Protein AF-A0A848GNZ6-F1 (afdb_monomer_lite)

Structure (mmCIF, N/CA/C/O backbone):
data_AF-A0A848GNZ6-F1
#
_entry.id   AF-A0A848GNZ6-F1
#
loop_
_atom_site.group_PDB
_atom_site.id
_atom_site.type_symbol
_atom_site.label_atom_id
_atom_site.label_alt_id
_atom_site.label_comp_id
_atom_site.label_asym_id
_atom_site.label_entity_id
_atom_site.label_seq_id
_atom_site.pdbx_PDB_ins_code
_atom_site.Cartn_x
_atom_site.Cartn_y
_atom_site.Cartn_z
_atom_site.occupancy
_atom_site.B_iso_or_equiv
_atom_site.auth_seq_id
_atom_site.auth_comp_id
_atom_site.auth_asym_id
_atom_site.auth_atom_id
_atom_site.pdbx_PDB_model_num
ATOM 1 N N . MET A 1 1 ? -23.230 0.027 24.267 1.00 61.50 1 MET A N 1
ATOM 2 C CA . MET A 1 1 ? -21.815 -0.376 24.477 1.00 61.50 1 MET A CA 1
ATOM 3 C C . MET A 1 1 ? -21.412 -1.498 23.535 1.00 61.50 1 MET A C 1
ATOM 5 O O . MET A 1 1 ? -20.463 -1.285 22.795 1.00 61.50 1 MET A O 1
ATOM 9 N N . LYS A 1 2 ? -22.119 -2.642 23.532 1.00 68.38 2 LYS A N 1
ATOM 10 C CA . LYS A 1 2 ? -21.819 -3.771 22.632 1.00 68.38 2 LYS A CA 1
ATOM 11 C C . LYS A 1 2 ? -21.848 -3.374 21.154 1.00 68.38 2 LYS A C 1
ATOM 13 O O . LYS A 1 2 ? -20.839 -3.550 20.490 1.00 68.38 2 LYS A O 1
ATOM 18 N N . ASP A 1 3 ? -22.904 -2.692 20.719 1.00 83.25 3 ASP A N 1
ATOM 19 C CA . ASP A 1 3 ? -23.081 -2.300 19.313 1.00 83.25 3 ASP A CA 1
ATOM 20 C C . ASP A 1 3 ? -21.928 -1.431 18.788 1.00 83.25 3 ASP A C 1
ATOM 22 O O . ASP A 1 3 ? -21.433 -1.643 17.687 1.00 83.25 3 ASP A O 1
ATOM 26 N N . LYS A 1 4 ? -21.423 -0.492 19.607 1.00 86.56 4 LYS A N 1
ATOM 27 C CA . LYS A 1 4 ? -20.296 0.366 19.208 1.00 86.56 4 LYS A CA 1
ATOM 28 C C . LYS A 1 4 ? -18.975 -0.398 19.149 1.00 86.56 4 LYS A C 1
ATOM 30 O O . LYS A 1 4 ? -18.162 -0.145 18.272 1.00 86.56 4 LYS A O 1
ATOM 35 N N . LEU A 1 5 ? -18.746 -1.323 20.080 1.00 86.38 5 LEU A N 1
ATOM 36 C CA . LEU A 1 5 ? -17.542 -2.152 20.072 1.00 86.38 5 LEU A CA 1
ATOM 37 C C . LEU A 1 5 ? -17.542 -3.130 18.886 1.00 86.38 5 LEU A C 1
ATOM 39 O O . LEU A 1 5 ? -16.493 -3.374 18.297 1.00 86.38 5 LEU A O 1
ATOM 43 N N . GLU A 1 6 ? -18.706 -3.668 18.525 1.00 88.19 6 GLU A N 1
ATOM 44 C CA . GLU A 1 6 ? -18.884 -4.496 17.329 1.00 88.19 6 GLU A CA 1
ATOM 45 C C . GLU A 1 6 ? -18.659 -3.692 16.044 1.00 88.19 6 GLU A C 1
ATOM 47 O O . GLU A 1 6 ? -17.946 -4.164 15.161 1.00 88.19 6 GLU A O 1
ATOM 52 N N . GLU A 1 7 ? -19.158 -2.453 15.971 1.00 90.44 7 GLU A N 1
ATOM 53 C CA . GLU A 1 7 ? -18.885 -1.534 14.857 1.00 90.44 7 GLU A CA 1
ATOM 54 C C . GLU A 1 7 ? -17.378 -1.282 14.685 1.00 90.44 7 GLU A C 1
ATOM 56 O O . GLU A 1 7 ? -16.848 -1.445 13.587 1.00 90.44 7 GLU A O 1
ATOM 61 N N . LEU A 1 8 ? -16.668 -0.966 15.777 1.00 89.50 8 LEU A N 1
ATOM 62 C CA . LEU A 1 8 ? -15.216 -0.747 15.756 1.00 89.50 8 LEU A CA 1
ATOM 63 C C . LEU A 1 8 ? -14.452 -1.998 15.293 1.00 89.50 8 LEU A C 1
ATOM 65 O O . LEU A 1 8 ? -13.484 -1.899 14.542 1.00 89.50 8 LEU A O 1
ATOM 69 N N . ARG A 1 9 ? -14.893 -3.194 15.700 1.00 89.56 9 ARG A N 1
ATOM 70 C CA . ARG A 1 9 ? -14.297 -4.462 15.244 1.00 89.56 9 ARG A CA 1
ATOM 71 C C . ARG A 1 9 ? -14.546 -4.712 13.757 1.00 89.56 9 ARG A C 1
ATOM 73 O O . ARG A 1 9 ? -13.635 -5.147 13.058 1.00 89.56 9 ARG A O 1
ATOM 80 N N . ALA A 1 10 ? -15.746 -4.415 13.261 1.00 90.62 10 ALA A N 1
ATOM 81 C CA . ALA A 1 10 ? -16.070 -4.545 11.842 1.00 90.62 10 ALA A CA 1
ATOM 82 C C . ALA A 1 10 ? -15.262 -3.561 10.974 1.00 90.62 10 ALA A C 1
ATOM 84 O O . ALA A 1 10 ? -14.753 -3.936 9.913 1.00 90.62 10 ALA A O 1
ATOM 85 N N . GLN A 1 11 ? -15.092 -2.321 11.443 1.00 90.50 11 GLN A N 1
ATOM 86 C CA . GLN A 1 11 ? -14.242 -1.313 10.797 1.00 90.50 11 GLN A CA 1
ATOM 87 C C . GLN A 1 11 ? -12.782 -1.767 10.746 1.00 90.50 11 GLN A C 1
ATOM 89 O O . GLN A 1 11 ? -12.141 -1.693 9.696 1.00 90.50 11 GLN A O 1
ATOM 94 N N . GLN A 1 12 ? -12.275 -2.313 11.851 1.00 91.06 12 GLN A N 1
ATOM 95 C CA . GLN A 1 12 ? -10.922 -2.848 11.915 1.00 91.06 12 GLN A CA 1
ATOM 96 C C . GLN A 1 12 ? -10.698 -3.984 10.903 1.00 91.06 12 GLN A C 1
ATOM 98 O O . GLN A 1 12 ? -9.689 -3.991 10.195 1.00 91.06 12 GLN A O 1
ATOM 103 N N . GLU A 1 13 ? -11.630 -4.933 10.805 1.00 90.50 13 GLU A N 1
ATOM 104 C CA . GLU A 1 13 ? -11.508 -6.053 9.867 1.00 90.50 13 GLU A CA 1
ATOM 105 C C . GLU A 1 13 ? -11.555 -5.576 8.409 1.00 90.50 13 GLU A C 1
ATOM 107 O O . GLU A 1 13 ? -10.744 -5.994 7.581 1.00 90.50 13 GLU A O 1
ATOM 112 N N . SER A 1 14 ? -12.423 -4.605 8.115 1.00 91.69 14 SER A N 1
ATOM 113 C CA . SER A 1 14 ? -12.480 -3.960 6.799 1.00 91.69 14 SER A CA 1
ATOM 114 C C . SER A 1 14 ? -11.147 -3.295 6.437 1.00 91.69 14 SER A C 1
ATOM 116 O O . SER A 1 14 ? -10.672 -3.424 5.310 1.00 91.69 14 SER A O 1
ATOM 118 N N . ARG A 1 15 ? -10.479 -2.639 7.393 1.00 91.06 15 ARG A N 1
ATOM 119 C CA . ARG A 1 15 ? -9.160 -2.030 7.158 1.00 91.06 15 ARG A CA 1
ATOM 120 C C . ARG A 1 15 ? -8.048 -3.038 6.943 1.00 91.06 15 ARG A C 1
ATOM 122 O O . ARG A 1 15 ? -7.173 -2.778 6.126 1.00 91.06 15 ARG A O 1
ATOM 129 N N . LYS A 1 16 ? -8.066 -4.183 7.629 1.00 93.12 16 LYS A N 1
ATOM 130 C CA . LYS A 1 16 ? -7.106 -5.261 7.342 1.00 93.12 16 LYS A CA 1
ATOM 131 C C . LYS A 1 16 ? -7.224 -5.727 5.899 1.00 93.12 16 LYS A C 1
ATOM 133 O O . LYS A 1 16 ? -6.208 -5.909 5.234 1.00 93.12 16 LYS A O 1
ATOM 138 N N . TYR A 1 17 ? -8.457 -5.887 5.420 1.00 94.25 17 TYR A N 1
ATOM 139 C CA . TYR A 1 17 ? -8.704 -6.238 4.029 1.00 94.25 17 TYR A CA 1
ATOM 140 C C . TYR A 1 17 ? -8.170 -5.163 3.075 1.00 94.25 17 TYR A C 1
ATOM 142 O O . TYR A 1 17 ? -7.400 -5.485 2.174 1.00 94.25 17 TYR A O 1
ATOM 150 N N . LEU A 1 18 ? -8.501 -3.889 3.304 1.00 93.88 18 LEU A N 1
ATOM 151 C CA . LEU A 1 18 ? -8.022 -2.790 2.460 1.00 93.88 18 LEU A CA 1
ATOM 152 C C . LEU A 1 18 ? -6.491 -2.659 2.473 1.00 93.88 18 LEU A C 1
ATOM 154 O O . LEU A 1 18 ? -5.887 -2.442 1.428 1.00 93.88 18 LEU A O 1
ATOM 158 N N . LEU A 1 19 ? -5.846 -2.845 3.629 1.00 95.12 19 LEU A N 1
ATOM 159 C CA . LEU A 1 19 ? -4.387 -2.825 3.727 1.00 95.12 19 LEU A CA 1
ATOM 160 C C . LEU A 1 19 ? -3.753 -3.938 2.887 1.00 95.12 19 LEU A C 1
ATOM 162 O O . LEU A 1 19 ? -2.736 -3.715 2.236 1.00 95.12 19 LEU A O 1
ATOM 166 N N . LYS A 1 20 ? -4.366 -5.127 2.881 1.00 95.44 20 LYS A N 1
ATOM 167 C CA . LYS A 1 20 ? -3.914 -6.238 2.044 1.00 95.44 20 LYS A CA 1
ATOM 168 C C . LYS A 1 20 ? -4.048 -5.913 0.557 1.00 95.44 20 LYS A C 1
ATOM 170 O O . LYS A 1 20 ? -3.130 -6.202 -0.198 1.00 95.44 20 LYS A O 1
ATOM 175 N N . VAL A 1 21 ? -5.150 -5.281 0.147 1.00 95.62 21 VAL A N 1
ATOM 176 C CA . VAL A 1 21 ? -5.327 -4.821 -1.240 1.00 95.62 21 VAL A CA 1
ATOM 177 C C . VAL A 1 21 ? -4.210 -3.847 -1.631 1.00 95.62 21 VAL A C 1
ATOM 179 O O . VAL A 1 21 ? -3.569 -4.055 -2.656 1.00 95.62 21 VAL A O 1
ATOM 182 N N . LEU A 1 22 ? -3.909 -2.851 -0.790 1.00 95.38 22 LEU A N 1
ATOM 183 C CA . LEU A 1 22 ? -2.802 -1.912 -1.025 1.00 95.38 22 LEU A CA 1
ATOM 184 C C . LEU A 1 22 ? -1.443 -2.615 -1.151 1.00 95.38 22 LEU A C 1
ATOM 186 O O . LEU A 1 22 ? -0.631 -2.270 -2.011 1.00 95.38 22 LEU A O 1
ATOM 190 N N . GLU A 1 23 ? -1.185 -3.607 -0.300 1.00 97.00 23 GLU A N 1
ATOM 191 C CA . GLU A 1 23 ? 0.040 -4.406 -0.345 1.00 97.00 23 GLU A CA 1
ATOM 192 C C . GLU A 1 23 ? 0.153 -5.201 -1.651 1.00 97.00 23 GLU A C 1
ATOM 194 O O . GLU A 1 23 ? 1.186 -5.136 -2.323 1.00 97.00 23 GLU A O 1
ATOM 199 N N . ASP A 1 24 ? -0.917 -5.888 -2.048 1.00 97.81 24 ASP A N 1
ATOM 200 C CA . ASP A 1 24 ? -0.972 -6.674 -3.281 1.00 97.81 24 ASP A CA 1
ATOM 201 C C . ASP A 1 24 ? -0.785 -5.783 -4.526 1.00 97.81 24 ASP A C 1
ATOM 203 O O . ASP A 1 24 ? -0.052 -6.140 -5.456 1.00 97.81 24 ASP A O 1
ATOM 207 N N . GLU A 1 25 ? -1.380 -4.587 -4.543 1.00 96.38 25 GLU A N 1
ATOM 208 C CA . GLU A 1 25 ? -1.203 -3.627 -5.636 1.00 96.38 25 GLU A CA 1
ATOM 209 C C . GLU A 1 25 ? 0.224 -3.055 -5.685 1.00 96.38 25 GLU A C 1
ATOM 211 O O . GLU A 1 25 ? 0.822 -2.993 -6.766 1.00 96.38 25 GLU A O 1
ATOM 216 N N . ASN A 1 26 ? 0.830 -2.724 -4.537 1.00 97.50 26 ASN A N 1
ATOM 217 C CA . ASN A 1 26 ? 2.229 -2.282 -4.491 1.00 97.50 26 ASN A CA 1
ATOM 218 C C . ASN A 1 26 ? 3.186 -3.385 -4.981 1.00 97.50 26 ASN A C 1
ATOM 220 O O . ASN A 1 26 ? 4.146 -3.122 -5.711 1.00 97.50 26 ASN A O 1
ATOM 224 N N . ILE A 1 27 ? 2.913 -4.646 -4.625 1.00 97.88 27 ILE A N 1
ATOM 225 C CA . ILE A 1 27 ? 3.642 -5.811 -5.145 1.00 97.88 27 ILE A CA 1
ATOM 226 C C . ILE A 1 27 ? 3.482 -5.907 -6.664 1.00 97.88 27 ILE A C 1
ATOM 228 O O . ILE A 1 27 ? 4.477 -6.088 -7.368 1.00 97.88 27 ILE A O 1
ATOM 232 N N . CYS A 1 28 ? 2.269 -5.732 -7.189 1.00 96.94 28 CYS A N 1
ATOM 233 C CA . CYS A 1 28 ? 2.013 -5.742 -8.628 1.00 96.94 28 CYS A CA 1
ATOM 234 C C . CYS A 1 28 ? 2.851 -4.687 -9.372 1.00 96.94 28 CYS A C 1
ATOM 236 O O . CYS A 1 28 ? 3.451 -4.996 -10.406 1.00 96.94 28 CYS A O 1
ATOM 238 N N . PHE A 1 29 ? 2.980 -3.467 -8.840 1.00 96.44 29 PHE A N 1
ATOM 239 C CA . PHE A 1 29 ? 3.845 -2.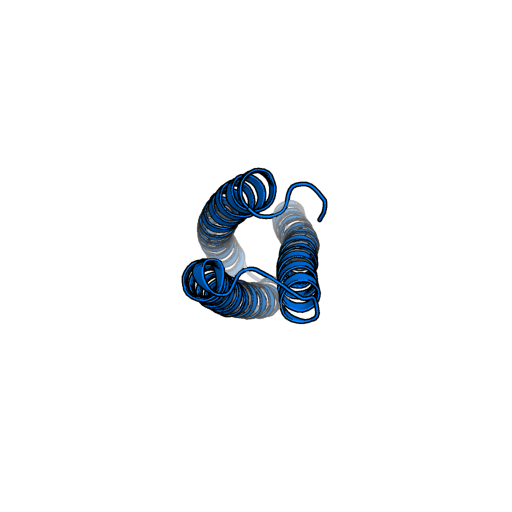449 -9.449 1.00 96.44 29 PHE A CA 1
ATOM 240 C C . PHE A 1 29 ? 5.322 -2.830 -9.428 1.00 96.44 29 PHE A C 1
ATOM 242 O O . PHE A 1 29 ? 5.997 -2.699 -10.452 1.00 96.44 29 PHE A O 1
ATOM 249 N N . LYS A 1 30 ? 5.815 -3.373 -8.310 1.00 97.56 30 LYS A N 1
ATOM 250 C CA . LYS A 1 30 ? 7.195 -3.871 -8.215 1.00 97.56 30 LYS A CA 1
ATOM 251 C C . LYS A 1 30 ? 7.461 -5.003 -9.210 1.00 97.56 30 LYS A C 1
ATOM 253 O O . LYS A 1 30 ? 8.517 -5.018 -9.837 1.00 97.56 30 LYS A O 1
ATOM 258 N N . LEU A 1 31 ? 6.501 -5.905 -9.420 1.00 96.50 31 LEU A N 1
ATOM 259 C CA . LEU A 1 31 ? 6.604 -6.971 -10.423 1.00 96.50 31 LEU A CA 1
ATOM 260 C C . LEU A 1 31 ? 6.636 -6.420 -11.854 1.00 96.50 31 LEU A C 1
ATOM 262 O O . LEU A 1 31 ? 7.434 -6.886 -12.667 1.00 96.50 31 LEU A O 1
ATOM 266 N N . LYS A 1 32 ? 5.820 -5.406 -12.169 1.00 94.50 32 LYS A N 1
ATOM 267 C CA . LYS A 1 32 ? 5.873 -4.723 -13.475 1.00 94.50 32 LYS A CA 1
ATOM 268 C C . LYS A 1 32 ? 7.225 -4.059 -13.708 1.00 94.50 32 LYS A C 1
ATOM 270 O O . LYS A 1 32 ? 7.809 -4.228 -14.774 1.00 94.50 32 LYS A O 1
ATOM 275 N N . LEU A 1 33 ? 7.742 -3.358 -12.702 1.00 94.62 33 LEU A N 1
ATOM 276 C CA . LEU A 1 33 ? 9.062 -2.736 -12.754 1.00 94.62 33 LEU A CA 1
ATOM 277 C C . LEU A 1 33 ? 10.160 -3.788 -12.968 1.00 94.62 33 LEU A C 1
ATOM 279 O O . LEU A 1 33 ? 10.984 -3.636 -13.867 1.00 94.62 33 LEU A O 1
ATOM 283 N N . ALA A 1 34 ? 10.132 -4.891 -12.217 1.00 95.12 34 ALA A N 1
ATOM 284 C CA . ALA A 1 34 ? 11.078 -5.994 -12.384 1.00 95.12 34 ALA A CA 1
ATOM 285 C C . ALA A 1 34 ? 11.010 -6.609 -13.792 1.00 95.12 34 ALA A C 1
ATOM 287 O O . ALA A 1 34 ? 12.044 -6.908 -14.387 1.00 95.12 34 ALA A O 1
ATOM 288 N N . ARG A 1 35 ? 9.804 -6.742 -14.361 1.00 93.69 35 ARG A N 1
ATOM 289 C CA . ARG A 1 35 ? 9.618 -7.217 -15.735 1.00 93.69 35 ARG A CA 1
ATOM 290 C C . ARG A 1 35 ? 10.267 -6.278 -16.750 1.00 93.69 35 ARG A C 1
ATOM 292 O O . ARG A 1 35 ? 10.973 -6.767 -17.624 1.00 93.69 35 ARG A O 1
ATOM 299 N N . ILE A 1 36 ? 10.083 -4.965 -16.620 1.00 93.38 36 ILE A N 1
ATOM 300 C CA . ILE A 1 36 ? 10.733 -3.974 -17.497 1.00 93.38 36 ILE A CA 1
ATOM 301 C C . ILE A 1 36 ? 12.254 -4.108 -17.412 1.00 93.38 36 ILE A C 1
ATOM 303 O O . ILE A 1 36 ? 12.918 -4.242 -18.438 1.00 93.38 36 ILE A O 1
ATOM 307 N N . LEU A 1 37 ? 12.799 -4.166 -16.193 1.00 91.62 37 LEU A N 1
ATOM 308 C CA . LEU A 1 37 ? 14.240 -4.314 -15.971 1.00 91.62 37 LEU A CA 1
ATOM 309 C C . LEU A 1 37 ? 14.808 -5.639 -16.504 1.00 91.62 37 LEU A C 1
ATOM 311 O O . LEU A 1 37 ? 15.997 -5.714 -16.796 1.00 91.62 37 LEU A O 1
ATOM 315 N N . SER A 1 38 ? 13.978 -6.679 -16.631 1.00 91.44 38 SER A N 1
ATOM 316 C CA . SER A 1 38 ? 14.374 -7.971 -17.207 1.00 91.44 38 SER A CA 1
ATOM 317 C C . SER A 1 38 ? 14.386 -8.001 -18.741 1.00 91.44 38 SER A C 1
ATOM 319 O O . SER A 1 38 ? 14.836 -8.985 -19.327 1.00 91.44 38 SER A O 1
ATOM 321 N N . THR A 1 39 ? 13.886 -6.949 -19.396 1.00 89.19 39 THR A N 1
ATOM 322 C CA . THR A 1 39 ? 13.863 -6.813 -20.861 1.00 89.19 39 THR A CA 1
ATOM 323 C C . THR A 1 39 ? 14.960 -5.874 -21.360 1.00 89.19 39 THR A C 1
ATOM 325 O O . THR A 1 39 ? 15.603 -5.186 -20.572 1.00 89.19 39 THR A O 1
ATOM 328 N N . ASP A 1 40 ? 15.184 -5.834 -22.675 1.00 81.75 40 ASP A N 1
ATOM 329 C CA . ASP A 1 40 ? 16.040 -4.815 -23.290 1.00 81.75 40 ASP A CA 1
ATOM 330 C C . ASP A 1 40 ? 15.285 -3.474 -23.312 1.00 81.75 40 ASP A C 1
ATOM 332 O O . ASP A 1 40 ? 14.428 -3.243 -24.168 1.00 81.75 40 ASP A O 1
ATOM 336 N N . PHE A 1 41 ? 15.522 -2.633 -22.299 1.00 89.94 41 PHE A N 1
ATOM 337 C CA . PHE A 1 41 ? 14.891 -1.320 -22.140 1.00 89.94 41 PHE A CA 1
ATOM 338 C C . PHE A 1 41 ? 15.890 -0.186 -22.402 1.00 89.94 41 PHE A C 1
ATOM 340 O O . PHE A 1 41 ? 17.096 -0.328 -22.183 1.00 89.94 41 PHE A O 1
ATOM 347 N N . ASP A 1 42 ? 15.393 0.978 -22.833 1.00 90.69 42 ASP A N 1
ATOM 348 C CA . ASP A 1 42 ? 16.243 2.159 -23.008 1.00 90.69 42 ASP A CA 1
ATOM 349 C C . ASP A 1 42 ? 16.826 2.589 -21.653 1.00 90.69 42 ASP A C 1
ATOM 351 O O . ASP A 1 42 ? 16.107 3.012 -20.749 1.00 90.69 42 ASP A O 1
ATOM 355 N N . ARG A 1 43 ? 18.155 2.531 -21.514 1.00 91.06 43 ARG A N 1
ATOM 356 C CA . ARG A 1 43 ? 18.863 2.916 -20.282 1.00 91.06 43 ARG A CA 1
ATOM 357 C C . ARG A 1 43 ? 18.597 4.355 -19.843 1.00 91.06 43 ARG A C 1
ATOM 359 O O . ARG A 1 43 ? 18.807 4.661 -18.672 1.00 91.06 43 ARG A O 1
ATOM 366 N N . ARG A 1 44 ? 18.125 5.235 -20.733 1.00 92.19 44 ARG A N 1
ATOM 367 C CA . ARG A 1 44 ? 17.681 6.594 -20.371 1.00 92.19 44 ARG A CA 1
ATOM 368 C C . ARG A 1 44 ? 16.514 6.580 -19.378 1.00 92.19 44 ARG A C 1
ATOM 370 O O . ARG A 1 44 ? 16.378 7.511 -18.590 1.00 92.19 44 ARG A O 1
ATOM 377 N N . GLU A 1 45 ? 15.735 5.502 -19.361 1.00 93.44 45 GLU A N 1
ATOM 378 C CA . GLU A 1 45 ? 14.607 5.299 -18.453 1.00 93.44 45 GLU A CA 1
ATOM 379 C C . GLU A 1 45 ? 15.025 4.814 -17.057 1.00 93.44 45 GLU A C 1
ATOM 381 O O . GLU A 1 45 ? 14.234 4.910 -16.116 1.00 93.44 45 GLU A O 1
ATOM 386 N N . LEU A 1 46 ? 16.270 4.348 -16.880 1.00 93.81 46 LEU A N 1
ATOM 387 C CA . LEU A 1 46 ? 16.742 3.746 -15.626 1.00 93.81 46 LEU A CA 1
ATOM 388 C C . LEU A 1 46 ? 16.520 4.663 -14.416 1.00 93.81 46 LEU A C 1
ATOM 390 O O . LEU A 1 46 ? 15.983 4.220 -13.406 1.00 93.81 46 LEU A O 1
ATOM 394 N N . GLY A 1 47 ? 16.841 5.954 -14.538 1.00 95.31 47 GLY A N 1
ATOM 395 C CA . GLY A 1 47 ? 16.666 6.902 -13.434 1.00 95.31 47 GLY A CA 1
ATOM 396 C C . GLY A 1 47 ? 15.201 7.087 -13.014 1.00 95.31 47 GLY A C 1
ATOM 397 O O . GLY A 1 47 ? 14.910 7.266 -11.831 1.00 95.31 47 GLY A O 1
ATOM 398 N N . ARG A 1 48 ? 14.250 7.000 -13.957 1.00 94.44 48 ARG A N 1
ATOM 399 C CA . ARG A 1 48 ? 12.814 7.041 -13.630 1.00 94.44 48 ARG A CA 1
ATOM 400 C C . ARG A 1 48 ? 12.351 5.738 -12.985 1.00 94.44 48 ARG A C 1
ATOM 402 O O . ARG A 1 48 ? 11.564 5.784 -12.042 1.00 94.44 48 ARG A O 1
ATOM 409 N N . LEU A 1 49 ? 12.857 4.593 -13.438 1.00 95.31 49 LEU A N 1
ATOM 410 C CA . LEU A 1 49 ? 12.569 3.299 -12.817 1.00 95.31 49 LEU A CA 1
ATOM 411 C C . LEU A 1 49 ? 13.084 3.249 -11.368 1.00 95.31 49 LEU A C 1
ATOM 413 O O . LEU A 1 49 ? 12.327 2.884 -10.472 1.00 95.31 49 LEU A O 1
ATOM 417 N N . GLU A 1 50 ? 14.308 3.707 -11.103 1.00 96.25 50 GLU A N 1
ATOM 418 C CA . GLU A 1 50 ? 14.870 3.805 -9.744 1.00 96.25 50 GLU A CA 1
ATOM 419 C C . GLU A 1 50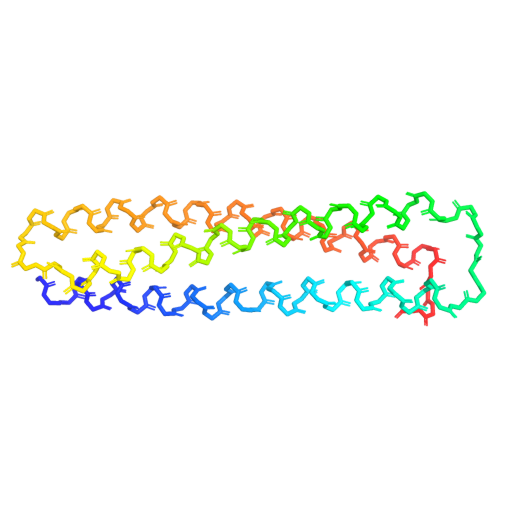 ? 14.071 4.760 -8.841 1.00 96.25 50 GLU A C 1
ATOM 421 O O . GLU A 1 50 ? 13.860 4.484 -7.652 1.00 96.25 50 GLU A O 1
ATOM 426 N N . TYR A 1 51 ? 13.569 5.864 -9.407 1.00 97.19 51 TYR A N 1
ATOM 427 C CA . TYR A 1 51 ? 12.666 6.776 -8.706 1.00 97.19 51 TYR A CA 1
ATOM 428 C C . TYR A 1 51 ? 11.384 6.061 -8.250 1.00 97.19 51 TYR A C 1
ATOM 430 O O . TYR A 1 51 ? 11.009 6.160 -7.078 1.00 97.19 51 TYR A O 1
ATOM 438 N N . PHE A 1 52 ? 10.734 5.299 -9.136 1.00 97.56 52 PHE A N 1
ATOM 439 C CA . PHE A 1 52 ? 9.534 4.535 -8.780 1.00 97.56 52 PHE A CA 1
ATOM 440 C C . PHE A 1 52 ? 9.834 3.409 -7.793 1.00 97.56 52 PHE A C 1
ATOM 442 O O . PHE A 1 52 ? 9.105 3.267 -6.814 1.00 97.56 52 PHE A O 1
ATOM 449 N N . GLN A 1 53 ? 10.936 2.676 -7.970 1.00 97.31 53 GLN A N 1
ATOM 450 C CA . GLN A 1 53 ? 11.380 1.663 -7.012 1.00 97.31 53 GLN A CA 1
ATOM 451 C C . GLN A 1 53 ? 11.521 2.253 -5.605 1.00 97.31 53 GLN A C 1
ATOM 453 O O . GLN A 1 53 ? 10.984 1.704 -4.644 1.00 97.31 53 GLN A O 1
ATOM 458 N N . SER A 1 54 ? 12.172 3.411 -5.486 1.00 97.88 54 SER A N 1
ATOM 459 C CA . SER A 1 54 ? 12.320 4.112 -4.208 1.00 97.88 54 SER A CA 1
ATOM 460 C C . SER A 1 54 ? 10.971 4.509 -3.597 1.00 97.88 54 SER A C 1
ATOM 462 O O . SER A 1 54 ? 10.802 4.458 -2.379 1.00 97.88 54 SER A O 1
ATOM 464 N N . ARG A 1 55 ? 9.986 4.897 -4.419 1.00 97.94 55 ARG A N 1
ATOM 465 C CA . ARG A 1 55 ? 8.633 5.216 -3.937 1.00 97.94 55 ARG A CA 1
ATOM 466 C C . ARG A 1 55 ? 7.843 3.980 -3.513 1.00 97.94 55 ARG A C 1
ATOM 468 O O . ARG A 1 55 ? 7.151 4.060 -2.503 1.00 97.94 55 ARG A O 1
ATOM 475 N N . PHE A 1 56 ? 7.972 2.853 -4.214 1.00 97.88 56 PHE A N 1
ATOM 476 C CA . PHE A 1 56 ? 7.340 1.594 -3.805 1.00 97.88 56 PHE A CA 1
ATOM 477 C C . PHE A 1 56 ? 7.903 1.082 -2.478 1.00 97.88 56 PHE A C 1
ATOM 479 O O . PHE A 1 56 ? 7.131 0.624 -1.642 1.00 97.88 56 PHE A O 1
ATOM 486 N N . LEU A 1 57 ? 9.214 1.229 -2.245 1.00 97.81 57 LEU A N 1
ATOM 487 C CA . LEU A 1 57 ? 9.837 0.889 -0.960 1.00 97.81 57 LEU A CA 1
ATOM 488 C C . LEU A 1 57 ? 9.315 1.770 0.181 1.00 97.81 57 LEU A C 1
ATOM 490 O O . LEU A 1 57 ? 8.932 1.260 1.228 1.00 97.81 57 LEU A O 1
ATOM 494 N N . LYS A 1 58 ? 9.209 3.087 -0.038 1.00 97.38 58 LYS A N 1
ATOM 495 C CA . LYS A 1 58 ? 8.577 3.987 0.941 1.00 97.38 58 LYS A CA 1
ATOM 496 C C . LYS A 1 58 ? 7.128 3.594 1.224 1.00 97.38 58 LYS A C 1
ATOM 498 O O . LYS A 1 58 ? 6.679 3.700 2.358 1.00 97.38 58 LYS A O 1
ATOM 503 N N . MET A 1 59 ? 6.392 3.146 0.209 1.00 97.75 59 MET A N 1
ATOM 504 C CA . MET A 1 59 ? 5.027 2.662 0.390 1.00 97.75 59 MET A CA 1
ATOM 505 C C . MET A 1 59 ? 4.980 1.354 1.194 1.00 97.75 59 MET A C 1
ATOM 507 O O . MET A 1 59 ? 4.135 1.234 2.075 1.00 97.75 59 MET A O 1
ATOM 511 N N . ASP A 1 60 ? 5.915 0.421 0.978 1.00 97.81 60 ASP A N 1
ATOM 512 C CA . ASP A 1 60 ? 6.037 -0.790 1.806 1.00 97.81 60 ASP A CA 1
ATOM 513 C C . ASP A 1 60 ? 6.237 -0.438 3.289 1.00 97.81 60 ASP A C 1
ATOM 515 O O . ASP A 1 60 ? 5.605 -1.039 4.157 1.00 97.81 60 ASP A O 1
ATOM 519 N N . GLU A 1 61 ? 7.066 0.568 3.588 1.00 96.94 61 GLU A N 1
ATOM 520 C CA . GLU A 1 61 ? 7.263 1.061 4.956 1.00 96.94 61 GLU A CA 1
ATOM 521 C C . GLU A 1 61 ? 5.963 1.623 5.552 1.00 96.94 61 GLU A C 1
ATOM 523 O O . GLU A 1 61 ? 5.611 1.289 6.683 1.00 96.94 61 GLU A O 1
ATOM 528 N N . GLN A 1 62 ? 5.210 2.433 4.796 1.00 96.50 62 GLN A N 1
ATOM 529 C CA . GLN A 1 62 ? 3.922 2.972 5.258 1.00 96.50 62 GLN A CA 1
ATOM 530 C C . GLN A 1 62 ? 2.886 1.865 5.504 1.00 96.50 62 GLN A C 1
ATOM 532 O O . GLN A 1 62 ? 2.183 1.887 6.515 1.00 96.50 62 GLN A O 1
ATOM 537 N N . ILE A 1 63 ? 2.817 0.871 4.616 1.00 96.06 63 ILE A N 1
ATOM 538 C CA . ILE A 1 63 ? 1.936 -0.295 4.757 1.00 96.06 63 ILE A CA 1
ATOM 539 C C . ILE A 1 63 ? 2.323 -1.111 5.997 1.00 96.06 63 ILE A C 1
ATOM 541 O O . ILE A 1 63 ? 1.451 -1.512 6.769 1.00 96.06 63 ILE A O 1
ATOM 545 N N . ALA A 1 64 ? 3.621 -1.324 6.231 1.00 95.88 64 ALA A N 1
ATOM 546 C CA . ALA A 1 64 ? 4.112 -2.034 7.408 1.00 95.88 64 ALA A CA 1
ATOM 547 C C . ALA A 1 64 ? 3.765 -1.300 8.715 1.00 95.88 64 ALA A C 1
ATOM 549 O O . ALA A 1 64 ? 3.332 -1.942 9.676 1.00 95.88 64 ALA A O 1
ATOM 550 N N . LEU A 1 65 ? 3.890 0.031 8.741 1.00 95.12 65 LEU A N 1
ATOM 551 C CA . LEU A 1 65 ? 3.483 0.854 9.883 1.00 95.12 65 LEU A CA 1
ATOM 552 C C . LEU A 1 65 ? 1.977 0.740 10.148 1.00 95.12 65 LEU A C 1
ATOM 554 O O . LEU A 1 65 ? 1.585 0.429 11.271 1.00 95.12 65 LEU A O 1
ATOM 558 N N . LEU A 1 66 ? 1.129 0.882 9.123 1.00 94.25 66 LEU A N 1
ATOM 559 C CA . LEU A 1 66 ? -0.320 0.701 9.279 1.00 94.25 66 LEU A CA 1
ATOM 560 C C . LEU A 1 66 ? -0.682 -0.701 9.777 1.00 94.25 66 LEU A C 1
ATOM 562 O O . LEU A 1 66 ? -1.574 -0.853 10.610 1.00 94.25 66 LEU A O 1
ATOM 566 N N . ARG A 1 67 ? 0.018 -1.739 9.309 1.00 94.88 67 ARG A N 1
ATOM 567 C CA . ARG A 1 67 ? -0.187 -3.119 9.774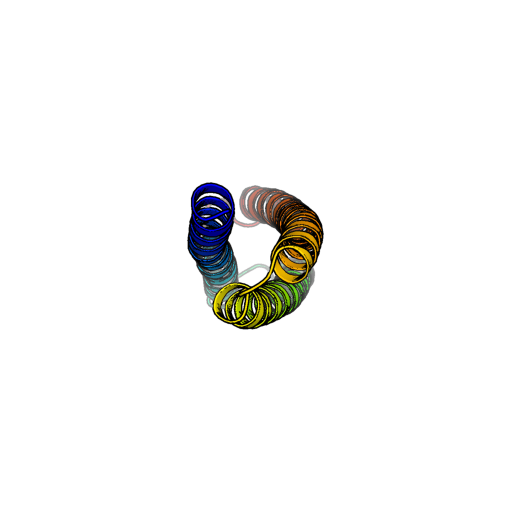 1.00 94.88 67 ARG A CA 1
ATOM 568 C C . ARG A 1 67 ? 0.072 -3.253 11.270 1.00 94.88 67 ARG A C 1
ATOM 570 O O . ARG A 1 67 ? -0.693 -3.918 11.973 1.00 94.88 67 ARG A O 1
ATOM 577 N N . HIS A 1 68 ? 1.155 -2.635 11.739 1.00 93.38 68 HIS A N 1
ATOM 578 C CA . HIS A 1 68 ? 1.507 -2.612 13.152 1.00 93.38 68 HIS A CA 1
ATOM 579 C C . HIS A 1 68 ? 0.432 -1.892 13.963 1.00 93.38 68 HIS A C 1
ATOM 581 O O . HIS A 1 68 ? -0.117 -2.471 14.896 1.00 93.38 68 HIS A O 1
ATOM 587 N N . GLU A 1 69 ? 0.053 -0.684 13.549 1.00 91.38 69 GLU A N 1
ATOM 588 C CA . GLU A 1 69 ? -0.964 0.108 14.240 1.00 91.38 69 GLU A CA 1
ATOM 589 C C . GLU A 1 69 ? -2.324 -0.624 14.291 1.00 91.38 69 GLU A C 1
ATOM 591 O O . GLU A 1 69 ? -2.991 -0.628 15.324 1.00 91.38 69 GLU A O 1
ATOM 596 N N . ILE A 1 70 ? -2.737 -1.304 13.210 1.00 91.38 70 ILE A N 1
ATOM 597 C CA . ILE A 1 70 ? -3.980 -2.101 13.178 1.00 91.38 70 ILE A CA 1
ATOM 598 C C . ILE A 1 70 ? -3.906 -3.276 14.161 1.00 91.38 70 ILE A C 1
ATOM 600 O O . ILE A 1 70 ? -4.916 -3.640 14.774 1.00 91.38 70 ILE A O 1
ATOM 604 N N . SER A 1 71 ? -2.724 -3.875 14.311 1.00 91.06 71 SER A N 1
ATOM 605 C CA . SER A 1 71 ? -2.488 -4.981 15.244 1.00 91.06 71 SER A CA 1
ATOM 606 C C . SER A 1 71 ? -2.531 -4.502 16.696 1.00 91.06 71 SER A C 1
ATOM 608 O O . SER A 1 71 ? -3.184 -5.130 17.530 1.00 91.06 71 SER A O 1
ATOM 610 N N . GLU A 1 72 ? -1.916 -3.356 16.997 1.00 89.69 72 GLU A N 1
ATOM 611 C CA . GLU A 1 72 ? -2.006 -2.711 18.313 1.00 89.69 72 GLU A CA 1
ATOM 612 C C . GLU A 1 72 ? -3.453 -2.360 18.659 1.00 89.69 72 GLU A C 1
ATOM 614 O O . GLU A 1 72 ? -3.940 -2.681 19.748 1.00 89.69 72 GLU A O 1
ATOM 619 N N . GLN A 1 73 ? -4.182 -1.780 17.703 1.00 88.31 73 GLN A N 1
ATOM 620 C CA . GLN A 1 73 ? -5.585 -1.441 17.883 1.00 88.31 73 GLN A CA 1
ATOM 621 C C . GLN A 1 73 ? -6.445 -2.687 18.151 1.00 88.31 73 GLN A C 1
ATOM 623 O O . GLN A 1 73 ? -7.378 -2.627 18.953 1.00 88.31 73 GLN A O 1
ATOM 628 N N . GLN A 1 74 ? -6.105 -3.841 17.563 1.00 88.31 74 GLN A N 1
ATOM 629 C CA . GLN A 1 74 ? -6.759 -5.112 17.887 1.00 88.31 74 GLN A CA 1
ATOM 630 C C . GLN A 1 74 ? -6.629 -5.462 19.370 1.00 88.31 74 GLN A C 1
ATOM 632 O O . GLN A 1 74 ? -7.608 -5.870 19.997 1.00 88.31 74 GLN A O 1
ATOM 637 N N . GLY A 1 75 ? -5.424 -5.308 19.926 1.00 86.50 75 GLY A N 1
ATOM 638 C CA . GLY A 1 75 ? -5.150 -5.567 21.338 1.00 86.50 75 GLY A CA 1
ATOM 639 C C . GLY A 1 75 ? -5.941 -4.630 22.251 1.00 86.50 75 GLY A C 1
ATOM 640 O O . GLY A 1 75 ? -6.534 -5.068 23.241 1.00 86.50 75 GLY A O 1
ATOM 641 N N . VAL A 1 76 ? -6.041 -3.354 21.871 1.00 85.94 76 VAL A N 1
ATOM 642 C CA . VAL A 1 76 ? -6.865 -2.372 22.588 1.00 85.94 76 VAL A CA 1
ATOM 643 C C . VAL A 1 76 ? -8.340 -2.783 22.548 1.00 85.94 76 VAL A C 1
ATOM 645 O O . VAL A 1 76 ? -8.955 -2.933 23.599 1.00 85.94 76 VAL A O 1
ATOM 648 N N . LEU A 1 77 ? -8.901 -3.078 21.371 1.00 86.88 77 LEU A N 1
ATOM 649 C CA . LEU A 1 77 ? -10.307 -3.488 21.213 1.00 86.88 77 LEU A CA 1
ATOM 650 C C . LEU A 1 77 ? -10.652 -4.815 21.914 1.00 86.88 77 LEU A C 1
ATOM 652 O O . LEU A 1 77 ? -11.805 -5.033 22.306 1.00 86.88 77 LEU A O 1
ATOM 656 N N . ALA A 1 78 ? -9.678 -5.711 22.076 1.00 85.50 78 ALA A N 1
ATOM 657 C CA . ALA A 1 78 ? -9.839 -6.957 22.821 1.00 85.50 78 ALA A CA 1
ATOM 658 C C . ALA A 1 78 ? -9.882 -6.739 24.345 1.00 85.50 78 ALA A C 1
ATOM 660 O O . ALA A 1 78 ? -10.518 -7.519 25.052 1.00 85.50 78 ALA A O 1
ATOM 661 N N . SER A 1 79 ? -9.245 -5.676 24.846 1.00 84.69 79 SER A N 1
ATOM 662 C CA . SER A 1 79 ? -9.144 -5.366 26.280 1.00 84.69 79 SER A CA 1
ATOM 663 C C . SER A 1 79 ? -10.201 -4.377 26.793 1.00 84.69 79 SER A C 1
ATOM 665 O O . SER A 1 79 ? -10.282 -4.140 28.000 1.00 84.69 79 SER A O 1
ATOM 667 N N . VAL A 1 80 ? -11.064 -3.833 25.922 1.00 87.31 80 VAL A N 1
ATOM 668 C CA . VAL A 1 80 ? -12.150 -2.922 26.326 1.00 87.31 80 VAL A CA 1
ATOM 669 C C . VAL A 1 80 ? -13.172 -3.639 27.217 1.00 87.31 80 VAL A C 1
ATOM 671 O O . VAL A 1 80 ? -13.975 -4.444 26.749 1.00 87.31 80 VAL A O 1
ATOM 674 N N . GLN A 1 81 ? -13.182 -3.284 28.504 1.00 81.88 8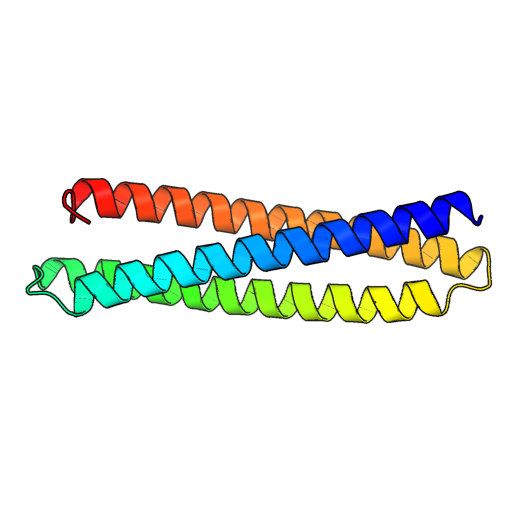1 GLN A N 1
ATOM 675 C CA . GLN A 1 81 ? -14.166 -3.751 29.497 1.00 81.88 81 GLN A CA 1
ATOM 676 C C . GLN A 1 81 ? -14.988 -2.606 30.113 1.00 81.88 81 GLN A C 1
ATOM 678 O O . GLN A 1 81 ? -15.994 -2.846 30.777 1.00 81.88 81 GLN A O 1
ATOM 683 N N . THR A 1 82 ? -14.575 -1.353 29.898 1.00 83.19 82 THR A N 1
ATOM 684 C CA . THR A 1 82 ? -15.143 -0.161 30.545 1.00 83.19 82 THR A CA 1
ATOM 685 C C . THR A 1 82 ? -15.546 0.907 29.526 1.00 83.19 82 THR A C 1
ATOM 687 O O . THR A 1 82 ? -15.057 0.943 28.396 1.00 83.19 82 THR A O 1
ATOM 690 N N . MET A 1 83 ? -16.426 1.827 29.940 1.00 77.50 83 MET A N 1
ATOM 691 C CA . MET A 1 83 ? -16.837 2.978 29.121 1.00 77.50 83 MET A CA 1
ATOM 692 C C . MET A 1 83 ? -15.679 3.923 28.774 1.00 77.50 83 MET A C 1
ATOM 694 O O . MET A 1 83 ? -15.678 4.515 27.698 1.00 77.50 83 MET A O 1
ATOM 698 N N . THR A 1 84 ? -14.698 4.077 29.664 1.00 80.12 84 THR A N 1
ATOM 699 C CA . THR A 1 84 ? -13.473 4.845 29.399 1.00 80.12 84 THR A CA 1
ATOM 700 C C . THR A 1 84 ? -12.631 4.177 28.317 1.00 80.12 84 THR A C 1
ATOM 702 O O . THR A 1 84 ? -12.302 4.838 27.337 1.00 80.12 84 THR A O 1
ATOM 705 N N . GLY A 1 85 ? -12.421 2.857 28.395 1.00 83.31 85 GLY A N 1
ATOM 706 C CA . GLY A 1 85 ? -11.718 2.113 27.342 1.00 83.31 85 GLY A CA 1
ATOM 707 C C . GLY A 1 85 ? -12.408 2.194 25.974 1.00 83.31 85 GLY A C 1
ATOM 708 O O . GLY A 1 85 ? -11.741 2.249 24.945 1.00 83.31 85 GLY A O 1
ATOM 709 N N . LEU A 1 86 ? -13.744 2.279 25.941 1.00 85.62 86 LEU A N 1
ATOM 710 C CA . LEU A 1 86 ? -14.494 2.467 24.695 1.00 85.62 86 LEU A CA 1
ATOM 711 C C . LEU A 1 86 ? -14.271 3.857 24.071 1.00 85.62 86 LEU A C 1
ATOM 713 O O . LEU A 1 86 ? -14.209 3.976 22.845 1.00 85.62 86 LEU A O 1
ATOM 717 N N . LYS A 1 87 ? -14.139 4.911 24.888 1.00 85.94 87 LYS A N 1
ATOM 718 C CA . LYS A 1 87 ? -13.813 6.260 24.396 1.00 85.94 87 LYS A CA 1
ATOM 719 C C . LYS A 1 87 ? -12.412 6.296 23.793 1.00 85.94 87 LYS A C 1
ATOM 721 O O . LYS A 1 87 ? -12.261 6.788 22.679 1.00 85.94 87 LYS A O 1
ATOM 726 N N . ASP A 1 88 ? -11.434 5.715 24.480 1.00 86.19 88 ASP A N 1
ATOM 727 C CA . ASP A 1 88 ? -10.048 5.663 24.005 1.00 86.19 88 ASP A CA 1
ATOM 728 C C . ASP A 1 88 ? -9.938 4.864 22.699 1.00 86.19 88 ASP A C 1
ATOM 730 O O . ASP A 1 88 ? -9.313 5.319 21.739 1.00 86.19 88 ASP A O 1
ATOM 734 N N . ALA A 1 89 ? -10.643 3.731 22.607 1.00 87.19 89 ALA A N 1
ATOM 735 C CA . ALA A 1 89 ? -10.743 2.948 21.378 1.00 87.19 89 ALA A CA 1
ATOM 736 C C . ALA A 1 89 ? -11.373 3.739 20.218 1.00 87.19 89 ALA A C 1
ATOM 738 O O . ALA A 1 89 ? -10.929 3.620 19.080 1.00 87.19 89 ALA A O 1
ATOM 739 N N . THR A 1 90 ? -12.370 4.585 20.497 1.00 88.75 90 THR A N 1
ATOM 740 C CA . THR A 1 90 ? -13.017 5.428 19.476 1.00 88.75 90 THR A CA 1
ATOM 741 C C . THR A 1 90 ? -12.092 6.548 18.989 1.00 88.75 90 THR A C 1
ATOM 743 O O . THR A 1 90 ? -12.070 6.869 17.805 1.00 88.75 90 THR A O 1
ATOM 746 N N . VAL A 1 91 ? -11.303 7.152 19.880 1.00 88.62 91 VAL A N 1
ATOM 747 C CA . VAL A 1 91 ? -10.310 8.166 19.489 1.00 88.62 91 VAL A CA 1
ATOM 748 C C . VAL A 1 91 ? -9.181 7.530 18.677 1.00 88.62 91 VAL A C 1
ATOM 750 O O . VAL A 1 91 ? -8.778 8.080 17.652 1.00 88.62 91 VAL A O 1
ATOM 753 N N . SER A 1 92 ? -8.701 6.360 19.105 1.00 87.56 92 SER A N 1
ATOM 754 C CA . SER A 1 92 ? -7.707 5.568 18.374 1.00 87.56 92 SER A CA 1
ATOM 755 C C . SER A 1 92 ? -8.191 5.232 16.959 1.00 87.56 92 SER A C 1
ATOM 757 O O . SER A 1 92 ? -7.459 5.460 15.996 1.00 87.56 92 SER A O 1
ATOM 759 N N . GLU A 1 93 ? -9.451 4.813 16.828 1.00 89.06 93 GLU A N 1
ATOM 760 C CA . GLU A 1 93 ? -10.108 4.531 15.550 1.00 89.06 93 GLU A CA 1
ATOM 761 C C . GLU A 1 93 ? -10.102 5.735 14.597 1.00 89.06 93 GLU A C 1
ATOM 763 O O . GLU A 1 93 ? -9.720 5.603 13.436 1.00 89.06 93 GLU A O 1
ATOM 768 N N . LEU A 1 94 ? -10.458 6.928 15.081 1.00 89.50 94 LEU A N 1
ATOM 769 C CA . LEU A 1 94 ? -10.461 8.146 14.259 1.00 89.50 94 LEU A CA 1
ATOM 770 C C . LEU A 1 94 ? -9.053 8.526 13.775 1.00 89.50 94 LEU A C 1
ATOM 772 O O . LEU A 1 94 ? -8.877 9.026 12.662 1.00 89.50 94 LEU A O 1
ATOM 776 N N . MET A 1 95 ? -8.032 8.310 14.607 1.00 89.94 95 MET A N 1
ATOM 777 C CA . MET A 1 95 ? -6.641 8.563 14.219 1.00 89.94 95 MET A CA 1
ATOM 778 C C . MET A 1 95 ? -6.148 7.540 13.194 1.00 89.94 95 MET A C 1
ATOM 780 O O . MET A 1 95 ? -5.416 7.903 12.272 1.00 89.94 95 MET A O 1
ATOM 784 N N . MET A 1 96 ? -6.560 6.280 13.338 1.00 90.62 96 MET A N 1
ATOM 785 C CA . MET A 1 96 ? -6.301 5.228 12.359 1.00 90.62 96 MET A CA 1
ATOM 786 C C . MET A 1 96 ? -6.941 5.564 11.009 1.00 90.62 96 MET A C 1
ATOM 788 O O . MET A 1 96 ? -6.273 5.505 9.983 1.00 90.62 96 MET A O 1
ATOM 792 N N . GLU A 1 97 ? -8.205 5.988 11.000 1.00 91.00 97 GLU A N 1
ATOM 793 C CA . GLU A 1 97 ? -8.924 6.359 9.777 1.00 91.00 97 GLU A CA 1
ATOM 794 C C . GLU A 1 97 ? -8.202 7.452 8.981 1.00 91.00 97 GLU A C 1
ATOM 796 O O . GLU A 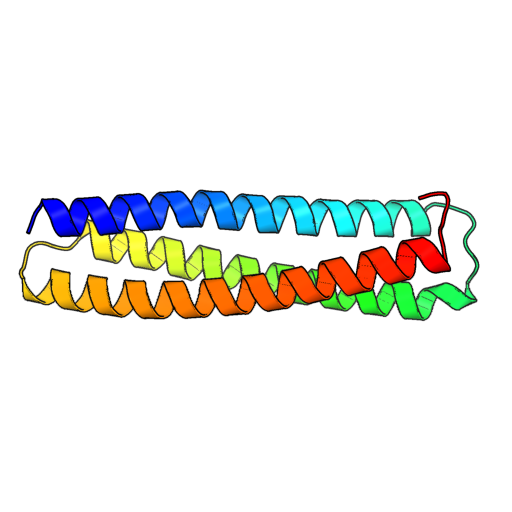1 97 ? -8.017 7.343 7.766 1.00 91.00 97 GLU A O 1
ATOM 801 N N . ARG A 1 98 ? -7.736 8.495 9.675 1.00 92.69 98 ARG A N 1
ATOM 802 C CA . ARG A 1 98 ? -6.980 9.589 9.056 1.00 92.69 98 ARG A CA 1
ATOM 803 C C . ARG A 1 98 ? -5.668 9.100 8.459 1.00 92.69 98 ARG A C 1
ATOM 805 O O . ARG A 1 98 ? -5.339 9.477 7.337 1.00 92.69 98 ARG A O 1
ATOM 812 N N . ARG A 1 99 ? -4.928 8.260 9.188 1.00 91.75 99 ARG A N 1
ATOM 813 C CA . ARG A 1 99 ? -3.672 7.677 8.695 1.00 91.75 99 ARG A CA 1
ATOM 814 C C . ARG A 1 99 ? -3.899 6.798 7.478 1.00 91.75 99 ARG A C 1
ATOM 816 O O . ARG A 1 99 ? -3.210 6.972 6.478 1.00 91.75 99 ARG A O 1
ATOM 823 N N . PHE A 1 100 ? -4.913 5.941 7.528 1.00 93.62 100 PHE A N 1
ATOM 824 C CA . PHE A 1 100 ? -5.296 5.100 6.404 1.00 93.62 100 PHE A CA 1
ATOM 825 C C . PHE A 1 100 ? -5.631 5.943 5.168 1.00 93.62 100 PHE A C 1
ATOM 827 O O . PHE A 1 100 ? -5.113 5.689 4.086 1.00 93.62 100 PHE A O 1
ATOM 834 N N . THR A 1 101 ? -6.423 7.004 5.345 1.00 94.19 101 THR A N 1
ATOM 835 C CA . THR A 1 101 ? -6.793 7.927 4.262 1.00 94.19 101 THR A CA 1
ATOM 836 C C . THR A 1 101 ? -5.568 8.601 3.643 1.00 94.19 101 THR A C 1
ATOM 838 O O . THR A 1 101 ? -5.464 8.672 2.422 1.00 94.19 101 THR A O 1
ATOM 841 N N . MET A 1 102 ? -4.615 9.067 4.457 1.00 94.81 102 MET A N 1
ATOM 842 C CA . MET A 1 102 ? -3.384 9.683 3.947 1.00 94.81 102 MET A CA 1
ATOM 843 C C . MET A 1 102 ? -2.527 8.692 3.151 1.00 94.81 102 MET A C 1
ATOM 845 O O . MET A 1 102 ? -2.035 9.032 2.077 1.00 94.81 102 MET A O 1
ATOM 849 N N . VAL A 1 103 ? -2.362 7.461 3.645 1.00 95.56 103 VAL A N 1
ATOM 850 C CA . VAL A 1 103 ? -1.598 6.430 2.926 1.00 95.56 103 VAL A CA 1
ATOM 851 C C . VAL A 1 103 ? -2.293 6.043 1.623 1.00 95.56 103 VAL A C 1
ATOM 853 O O . VAL A 1 103 ? -1.622 5.967 0.597 1.00 95.56 103 VAL A O 1
ATOM 856 N N . GLN A 1 104 ? -3.621 5.893 1.630 1.00 95.31 104 GLN A N 1
ATOM 857 C CA . GLN A 1 104 ? -4.400 5.645 0.416 1.00 95.31 104 GLN A CA 1
ATOM 858 C C . GLN A 1 104 ? -4.204 6.769 -0.608 1.00 95.31 104 GLN A C 1
ATOM 860 O O . GLN A 1 104 ? -3.884 6.494 -1.755 1.00 95.31 104 GLN A O 1
ATOM 865 N N . GLN A 1 105 ? -4.293 8.037 -0.198 1.00 96.25 105 GLN A N 1
ATOM 866 C CA . GLN A 1 105 ? -4.066 9.174 -1.099 1.00 96.25 105 GLN A CA 1
ATOM 867 C C . GLN A 1 105 ? -2.654 9.168 -1.698 1.00 96.25 105 GLN A C 1
ATOM 869 O O . GLN A 1 105 ? -2.478 9.395 -2.895 1.00 96.25 105 GLN A O 1
ATOM 874 N N . HIS A 1 106 ? -1.633 8.886 -0.885 1.00 95.56 106 HIS A N 1
ATOM 875 C CA . HIS A 1 106 ? -0.263 8.751 -1.377 1.00 95.56 106 HIS A CA 1
ATOM 876 C C . HIS A 1 106 ? -0.110 7.585 -2.359 1.00 95.56 106 HIS A C 1
ATOM 878 O O . HIS A 1 106 ? 0.674 7.687 -3.308 1.00 95.56 106 HIS A O 1
ATOM 884 N N . PHE A 1 107 ? -0.840 6.493 -2.129 1.00 96.81 107 PHE A N 1
ATOM 885 C CA . PHE A 1 107 ? -0.868 5.344 -3.017 1.00 96.81 107 PHE A CA 1
ATOM 886 C C . PHE A 1 107 ? -1.547 5.682 -4.344 1.00 96.81 107 PHE A C 1
ATOM 888 O O . PHE A 1 107 ? -0.950 5.458 -5.391 1.00 96.81 107 PHE A O 1
ATOM 895 N N . ASP A 1 108 ? -2.719 6.312 -4.314 1.00 97.12 108 ASP A N 1
ATOM 896 C CA . ASP A 1 108 ? -3.469 6.710 -5.509 1.00 97.12 108 ASP A CA 1
ATOM 897 C C . ASP A 1 108 ? -2.642 7.651 -6.401 1.00 97.12 108 ASP A C 1
ATOM 899 O O . ASP A 1 108 ? -2.616 7.513 -7.625 1.00 97.12 108 ASP A O 1
ATOM 903 N N . MET A 1 109 ? -1.901 8.583 -5.790 1.00 96.81 109 MET A N 1
ATOM 904 C CA . MET A 1 109 ? -0.957 9.442 -6.509 1.00 96.81 109 MET A CA 1
ATOM 905 C C . MET A 1 109 ? 0.181 8.637 -7.146 1.00 96.81 109 MET A C 1
ATOM 907 O O . MET A 1 109 ? 0.528 8.865 -8.302 1.00 96.81 109 MET A O 1
ATOM 911 N N . LEU A 1 110 ? 0.772 7.698 -6.402 1.00 97.31 110 LEU A N 1
ATOM 912 C CA . LEU A 1 110 ? 1.837 6.834 -6.911 1.00 97.31 110 LEU A CA 1
ATOM 913 C C . LEU A 1 110 ? 1.348 5.946 -8.065 1.00 97.31 110 LEU A C 1
ATOM 915 O O . LEU A 1 110 ? 2.060 5.811 -9.060 1.00 97.31 110 LEU A O 1
ATOM 919 N N . ASP A 1 111 ? 0.141 5.389 -7.962 1.00 96.94 111 ASP A N 1
ATOM 920 C CA . ASP A 1 111 ? -0.490 4.607 -9.024 1.00 96.94 111 ASP A CA 1
ATOM 921 C C . ASP A 1 111 ? -0.700 5.454 -10.284 1.00 96.94 111 ASP A C 1
ATOM 923 O O . ASP A 1 111 ? -0.274 5.080 -11.380 1.00 96.94 111 ASP A O 1
ATOM 927 N N . ALA A 1 112 ? -1.304 6.636 -10.134 1.00 97.31 112 ALA A N 1
ATOM 928 C CA . ALA A 1 112 ? -1.542 7.546 -11.247 1.00 97.31 112 ALA A CA 1
ATOM 929 C C . ALA A 1 112 ? -0.233 7.936 -11.954 1.00 97.31 112 ALA A C 1
ATOM 931 O O . ALA A 1 112 ? -0.144 7.819 -13.183 1.00 97.31 112 ALA A O 1
ATOM 932 N N . ASP A 1 113 ? 0.788 8.327 -11.185 1.00 97.25 113 ASP A N 1
ATOM 933 C CA . ASP A 1 113 ? 2.113 8.693 -11.690 1.00 97.25 113 ASP A CA 1
ATOM 934 C C . ASP A 1 113 ? 2.764 7.522 -12.437 1.00 97.25 113 ASP A C 1
ATOM 936 O O . ASP A 1 113 ? 3.258 7.681 -13.558 1.00 97.25 113 ASP A O 1
ATOM 940 N N . PHE A 1 114 ? 2.739 6.326 -11.844 1.00 96.69 114 PHE A N 1
ATOM 941 C CA . PHE A 1 114 ? 3.373 5.150 -12.426 1.00 96.69 114 PHE A CA 1
ATOM 942 C C . PHE A 1 114 ? 2.650 4.684 -13.688 1.00 96.69 114 PHE A C 1
ATOM 944 O O . PHE A 1 114 ? 3.287 4.440 -14.711 1.00 96.69 114 PHE A O 1
ATOM 951 N N . ARG A 1 115 ? 1.314 4.633 -13.691 1.00 95.31 115 ARG A N 1
ATOM 952 C CA . ARG A 1 115 ? 0.544 4.298 -14.900 1.00 95.31 115 ARG A CA 1
ATOM 953 C C . ARG A 1 115 ? 0.699 5.335 -15.997 1.00 95.31 115 ARG A C 1
ATOM 955 O O . ARG A 1 115 ? 0.603 4.981 -17.172 1.00 95.31 115 ARG A O 1
ATOM 962 N N . HIS A 1 116 ? 0.836 6.612 -15.649 1.00 96.06 116 HIS A N 1
ATOM 963 C CA . HIS A 1 116 ? 1.107 7.657 -16.630 1.00 96.06 116 HIS A CA 1
ATOM 964 C C . HIS A 1 116 ? 2.478 7.439 -17.270 1.00 96.06 116 HIS A C 1
ATOM 966 O O . HIS A 1 116 ? 2.588 7.422 -18.494 1.00 96.06 116 HIS A O 1
ATOM 972 N N . TYR A 1 117 ? 3.487 7.174 -16.443 1.00 95.56 117 TYR A N 1
ATOM 973 C CA . TYR A 1 117 ? 4.831 6.851 -16.894 1.00 95.56 117 TYR A CA 1
ATOM 974 C C . TYR A 1 117 ? 4.872 5.622 -17.810 1.00 95.56 117 TYR A C 1
ATOM 976 O O . TYR A 1 117 ? 5.395 5.707 -18.919 1.00 95.56 117 TYR A O 1
ATOM 984 N N . LEU A 1 118 ? 4.262 4.508 -17.394 1.00 93.75 118 LEU A N 1
ATOM 985 C CA . LEU A 1 118 ? 4.209 3.286 -18.197 1.00 93.75 118 LEU A CA 1
ATOM 986 C C . LEU A 1 118 ? 3.559 3.533 -19.560 1.00 93.75 118 LEU A C 1
ATOM 988 O O . LEU A 1 118 ? 4.094 3.112 -20.576 1.00 93.75 118 LEU A O 1
ATOM 992 N N . ARG A 1 119 ? 2.460 4.291 -19.614 1.00 93.50 119 ARG A N 1
ATOM 993 C CA . ARG A 1 119 ? 1.801 4.627 -20.886 1.00 93.50 119 ARG A CA 1
ATOM 994 C C . ARG A 1 119 ? 2.684 5.442 -21.834 1.00 93.50 119 ARG A C 1
ATOM 996 O O . ARG A 1 119 ? 2.500 5.339 -23.042 1.00 93.50 119 ARG A O 1
ATOM 1003 N N . GLN A 1 120 ? 3.601 6.253 -21.308 1.00 93.00 120 GLN A N 1
ATOM 1004 C CA . GLN A 1 120 ? 4.498 7.085 -22.113 1.00 93.00 120 GLN A CA 1
ATOM 1005 C C . GLN A 1 120 ? 5.756 6.337 -22.558 1.00 93.00 120 GLN A C 1
ATOM 1007 O O . GLN A 1 120 ? 6.105 6.394 -23.734 1.00 93.00 120 GLN A O 1
ATOM 1012 N N . SER A 1 121 ? 6.423 5.645 -21.633 1.00 90.50 121 SER A N 1
ATOM 1013 C CA . SER A 1 121 ? 7.730 5.022 -21.878 1.00 90.50 121 SER A CA 1
ATOM 1014 C C . SER A 1 121 ? 7.640 3.540 -22.260 1.00 90.50 121 SER A C 1
ATOM 1016 O O . SER A 1 121 ? 8.543 3.021 -22.910 1.00 90.50 121 SER A O 1
ATOM 1018 N N . PHE A 1 122 ? 6.556 2.850 -21.889 1.00 89.94 122 PHE A N 1
ATOM 1019 C CA . PHE A 1 122 ? 6.386 1.399 -22.053 1.00 89.94 122 PHE A CA 1
ATOM 1020 C C . PHE A 1 122 ? 4.953 1.014 -22.473 1.00 89.94 122 PHE A C 1
ATOM 1022 O O . PHE A 1 122 ? 4.282 0.268 -21.764 1.00 89.94 122 PHE A O 1
ATOM 1029 N N . PRO A 1 123 ? 4.456 1.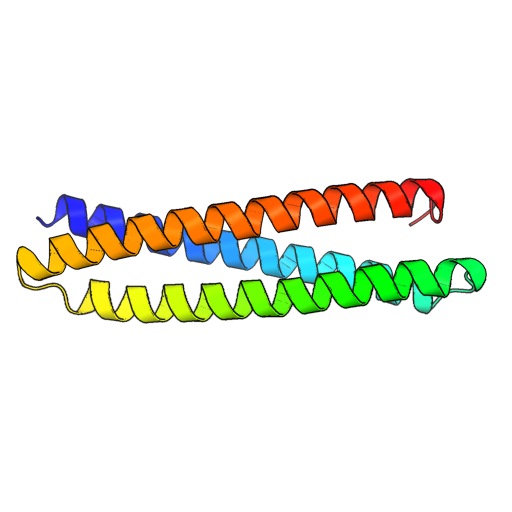468 -23.639 1.00 81.88 123 PRO A N 1
ATOM 1030 C CA . PRO A 1 123 ? 3.058 1.270 -24.047 1.00 81.88 123 PRO A CA 1
ATOM 1031 C C . PRO A 1 123 ? 2.654 -0.200 -24.278 1.00 81.88 123 PRO A C 1
ATOM 1033 O O . PRO A 1 123 ? 1.472 -0.488 -24.444 1.00 81.88 123 PRO A O 1
ATOM 1036 N N . LEU A 1 124 ? 3.625 -1.120 -24.320 1.00 78.38 124 LEU A N 1
ATOM 1037 C CA . LEU A 1 124 ? 3.426 -2.561 -24.515 1.00 78.38 124 LEU A CA 1
ATOM 1038 C C . LEU A 1 124 ? 3.472 -3.370 -23.201 1.00 78.38 124 LEU A C 1
ATOM 1040 O O . LEU A 1 124 ? 3.406 -4.601 -23.249 1.00 78.38 124 LEU A O 1
ATOM 1044 N N . VAL A 1 125 ? 3.621 -2.700 -22.052 1.00 69.44 125 VAL A N 1
ATOM 1045 C CA . VAL A 1 125 ? 3.709 -3.292 -20.701 1.00 69.44 125 VAL A CA 1
ATOM 1046 C C . VAL A 1 125 ? 2.442 -2.999 -19.906 1.00 69.44 125 VAL A C 1
ATOM 1048 O O . VAL A 1 125 ? 1.966 -3.935 -19.221 1.00 69.44 125 VAL A O 1
#

Secondary structure (DSSP, 8-state):
-HHHHHHHHHHHHHHHHHHHHHHHHHHHHHHHHHHHHTS---GGGHHHHHHHHHHHHHHHHHHHHHHHHHHHHHHHHHH--SHHHHHHHHHHHHHHHHHHHHHHHHHHHHHHHHHHHHHHH-TT-

pLDDT: mean 91.6, std 6.15, range [61.5, 97.94]

Foldseek 3Di:
DVVLLVVLVVLLVVVVVVLVVLVVVLVVLVVVLVVQVVDPFDCVCVVVSVVLVVLSVVLVVLSVVLVVLSVVLVVLSVPDPDPVSSVVSVVSSVVSVVSSVVSVVSSVVSVVVSVVVCVVRPVPD

Sequence (125 aa):
MKDKLEELRAQQESRKYLLKVLEDENICFKLKLARILSTDFDRRELGRLEYFQSRFLKMDEQIALLRHEISEQQGVLASVQTMTGLKDATVSELMMERRFTMVQQHFDMLDADFRHYLRQSFPLV

Organism: NCBI:txid2728842

Radius of gyration: 18.96 Å; chains: 1; bounding box: 42×18×55 Å